Protein AF-A0A8J6UMN6-F1 (afdb_monomer_lite)

Radius of gyration: 16.54 Å; chains: 1; bounding box: 33×37×46 Å

Foldseek 3Di:
DAPDCVVVVVLVVDDPVVCVVVLFDWDDKDKPVNADPPRDPVRFFLAKWKKWKKWWDALVQQQDWADPPDPDIDGVVVQDDPSCDPVVSHGTDIATADMDIDRGPSVVVVCVCVPPRVVVCVVVVIIMIMIIRGRPDAPDDVSVVVVVVVRVVVSVVCCVRRVHSDDPVPD

Structure (mmCIF, N/CA/C/O backbone):
data_AF-A0A8J6UMN6-F1
#
_entry.id   AF-A0A8J6UMN6-F1
#
loop_
_atom_site.group_PDB
_atom_site.id
_atom_site.type_symbol
_atom_site.label_atom_id
_atom_site.label_alt_id
_atom_site.label_comp_id
_atom_site.label_asym_id
_atom_site.label_entity_id
_atom_site.label_seq_id
_atom_site.pdbx_PDB_ins_code
_atom_site.Cartn_x
_atom_site.Cartn_y
_atom_site.Cartn_z
_atom_site.occupancy
_atom_site.B_iso_or_equiv
_atom_site.auth_seq_id
_atom_site.auth_comp_id
_atom_site.auth_asym_id
_atom_site.auth_atom_id
_atom_site.pdbx_PDB_model_num
ATOM 1 N N . MET A 1 1 ? -12.197 18.164 -1.949 1.00 24.47 1 MET A N 1
ATOM 2 C CA . MET A 1 1 ? -12.504 16.893 -2.641 1.00 24.47 1 MET A CA 1
ATOM 3 C C . MET A 1 1 ? -11.579 15.812 -2.102 1.00 24.47 1 MET A C 1
ATOM 5 O O . MET A 1 1 ? -10.449 15.700 -2.560 1.00 24.47 1 MET A O 1
ATOM 9 N N . GLY A 1 2 ? -12.018 15.086 -1.070 1.00 25.88 2 GLY A N 1
ATOM 10 C CA . GLY A 1 2 ? -11.318 13.886 -0.611 1.00 25.88 2 GLY A CA 1
ATOM 11 C C . GLY A 1 2 ? -11.448 12.801 -1.675 1.00 25.88 2 GLY A C 1
ATOM 12 O O . GLY A 1 2 ? -12.501 12.681 -2.301 1.00 25.88 2 GLY A O 1
ATOM 13 N N . ILE A 1 3 ? -10.376 12.061 -1.939 1.00 28.22 3 ILE A N 1
ATOM 14 C CA . ILE A 1 3 ? -10.416 10.959 -2.900 1.00 28.22 3 ILE A CA 1
ATOM 15 C C . ILE A 1 3 ? -11.288 9.869 -2.280 1.00 28.22 3 ILE A C 1
ATOM 17 O O . ILE A 1 3 ? -10.872 9.144 -1.382 1.00 28.22 3 ILE A O 1
ATOM 21 N N . TYR A 1 4 ? -12.535 9.816 -2.736 1.00 30.31 4 TYR A N 1
ATOM 22 C CA . TYR A 1 4 ? -13.484 8.774 -2.399 1.00 30.31 4 TYR A CA 1
ATOM 23 C C . TYR A 1 4 ? -12.978 7.477 -3.043 1.00 30.31 4 TYR A C 1
ATOM 25 O O . TYR A 1 4 ? -12.954 7.348 -4.270 1.00 30.31 4 TYR A O 1
ATOM 33 N N . TRP A 1 5 ? -12.561 6.518 -2.217 1.00 39.25 5 TRP A N 1
ATOM 34 C CA . TRP A 1 5 ? -12.115 5.183 -2.632 1.00 39.25 5 TRP A CA 1
ATOM 35 C C . TRP A 1 5 ? -13.161 4.423 -3.472 1.00 39.25 5 TRP A C 1
ATOM 37 O O . TRP A 1 5 ? -12.805 3.487 -4.175 1.00 39.25 5 TRP A O 1
ATOM 47 N N . GLY A 1 6 ? -14.416 4.883 -3.527 1.00 33.09 6 GLY A N 1
ATOM 48 C CA . GLY A 1 6 ? -15.435 4.380 -4.458 1.00 33.09 6 GLY A CA 1
ATOM 49 C C . GLY A 1 6 ? -15.124 4.573 -5.956 1.00 33.09 6 GLY A C 1
ATOM 50 O O . GLY A 1 6 ? -15.837 4.032 -6.796 1.00 33.09 6 GLY A O 1
ATOM 51 N N . GLN A 1 7 ? -14.074 5.314 -6.338 1.00 38.56 7 GLN A N 1
ATOM 52 C CA . GLN A 1 7 ? -13.576 5.310 -7.727 1.00 38.56 7 GLN A CA 1
ATOM 53 C C . GLN A 1 7 ? -12.602 4.155 -8.036 1.00 38.56 7 GLN A C 1
ATOM 55 O O . GLN A 1 7 ? -12.377 3.863 -9.208 1.00 38.56 7 GLN A O 1
ATOM 60 N N . TRP A 1 8 ? -12.061 3.469 -7.022 1.00 42.19 8 TRP A N 1
ATOM 61 C CA . TRP A 1 8 ? -11.195 2.295 -7.187 1.00 42.19 8 TRP A CA 1
ATOM 62 C C . TRP A 1 8 ? -11.966 1.104 -7.775 1.00 42.19 8 TRP A C 1
ATOM 64 O O . TRP A 1 8 ? -11.572 0.539 -8.791 1.00 42.19 8 TRP A O 1
ATOM 74 N N . GLU A 1 9 ? -13.129 0.787 -7.203 1.00 40.31 9 GLU A N 1
ATOM 75 C CA . GLU A 1 9 ? -14.031 -0.261 -7.709 1.00 40.31 9 GLU A CA 1
ATOM 76 C C . GLU A 1 9 ? -14.570 0.064 -9.112 1.00 40.31 9 GLU A C 1
ATOM 78 O O . GLU A 1 9 ? -14.745 -0.819 -9.954 1.00 40.31 9 GLU A O 1
ATOM 83 N N . LYS A 1 10 ? -14.749 1.357 -9.416 1.00 39.53 10 LYS A N 1
ATOM 84 C CA . LYS A 1 10 ? -15.110 1.820 -10.764 1.00 39.53 10 LYS A CA 1
ATOM 85 C C . LYS A 1 10 ? -13.996 1.619 -11.790 1.00 39.53 10 LYS A C 1
ATOM 87 O O . LYS A 1 10 ? -14.302 1.544 -12.971 1.00 39.53 10 LYS A O 1
ATOM 92 N N . ASN A 1 11 ? -12.728 1.520 -11.378 1.00 41.50 11 ASN A N 1
ATOM 93 C CA . ASN A 1 11 ? -11.618 1.207 -12.285 1.00 41.50 11 ASN A CA 1
ATOM 94 C C . ASN A 1 11 ? -11.538 -0.290 -12.626 1.00 41.50 11 ASN A C 1
ATOM 96 O O . ASN A 1 11 ? -11.110 -0.632 -13.726 1.00 41.50 11 ASN A O 1
ATOM 100 N N . LEU A 1 12 ? -11.990 -1.172 -11.729 1.00 41.34 12 LEU A N 1
ATOM 101 C CA . LEU A 1 12 ? -12.061 -2.623 -11.970 1.00 41.34 12 LEU A CA 1
ATOM 102 C C . LEU A 1 12 ? -13.157 -3.001 -12.978 1.00 41.34 12 LEU A C 1
ATOM 104 O O . LEU A 1 12 ? -13.048 -4.009 -13.665 1.00 41.34 12 LEU A O 1
ATOM 108 N N . SER A 1 13 ? -14.191 -2.168 -13.094 1.00 42.25 13 SER A N 1
ATOM 109 C CA . SER A 1 13 ? -15.303 -2.315 -14.043 1.00 42.25 13 SER A CA 1
ATOM 110 C C . SER A 1 13 ? -15.080 -1.578 -15.374 1.00 42.25 13 SER A C 1
ATOM 112 O O . SER A 1 13 ? -15.983 -1.525 -16.210 1.00 42.25 13 SER A O 1
ATOM 114 N N . LYS A 1 14 ? -13.886 -1.007 -15.599 1.00 47.56 14 LYS A N 1
ATOM 115 C CA . LYS A 1 14 ? -13.549 -0.323 -16.855 1.00 47.56 14 LYS A CA 1
ATOM 116 C C . LYS A 1 14 ? -13.325 -1.308 -17.991 1.00 47.56 14 LYS A C 1
ATOM 118 O O . LYS A 1 14 ? -12.725 -2.365 -17.825 1.00 47.56 14 LYS A O 1
ATOM 123 N N . THR A 1 15 ? -13.754 -0.895 -19.177 1.00 54.97 15 THR A N 1
ATOM 124 C CA . THR A 1 15 ? -13.441 -1.597 -20.423 1.00 54.97 15 THR A CA 1
ATOM 125 C C . THR A 1 15 ? -11.938 -1.533 -20.717 1.00 54.97 15 THR A C 1
ATOM 127 O O . THR A 1 15 ? -11.239 -0.606 -20.297 1.00 54.97 15 THR A O 1
ATOM 130 N N . GLN A 1 16 ? -11.433 -2.503 -21.479 1.00 48.53 16 GLN A N 1
ATOM 131 C CA . GLN A 1 16 ? -10.014 -2.613 -21.844 1.00 48.53 16 GLN A CA 1
ATOM 132 C C . GLN A 1 16 ? -9.473 -1.349 -22.550 1.00 48.53 16 GLN A C 1
ATOM 134 O O . GLN A 1 16 ? -8.299 -1.007 -22.421 1.00 48.53 16 GLN A O 1
ATOM 139 N N . GLU A 1 17 ? -10.329 -0.620 -23.271 1.00 46.66 17 GLU A N 1
ATOM 140 C CA . GLU A 1 17 ? -9.994 0.643 -23.946 1.00 46.66 17 GLU A CA 1
ATOM 141 C C . GLU A 1 17 ? -9.861 1.824 -22.976 1.00 46.66 17 GLU A C 1
ATOM 143 O O . GLU A 1 17 ? -9.001 2.683 -23.160 1.00 46.66 17 GLU A O 1
ATOM 148 N N . GLN A 1 18 ? -10.655 1.854 -21.904 1.00 47.31 18 GLN A N 1
ATOM 149 C CA . GLN A 1 18 ? -10.536 2.864 -20.848 1.00 47.31 18 GLN A CA 1
ATOM 150 C C . GLN A 1 18 ? -9.293 2.627 -19.986 1.00 47.31 18 GLN A C 1
ATOM 152 O O . GLN A 1 18 ? -8.602 3.578 -19.636 1.00 47.31 18 GLN A O 1
ATOM 157 N N . GLN A 1 19 ? -8.955 1.366 -19.713 1.00 48.59 19 GLN A N 1
ATOM 158 C CA . GLN A 1 19 ? -7.719 0.999 -19.012 1.00 48.59 19 GLN A CA 1
ATOM 159 C C . GLN A 1 19 ? -6.465 1.371 -19.821 1.00 48.59 19 GLN A C 1
ATOM 161 O O . GLN A 1 19 ? -5.491 1.858 -19.251 1.00 48.59 19 GLN A O 1
ATOM 166 N N . LYS A 1 20 ? -6.520 1.222 -21.155 1.00 44.16 20 LYS A N 1
ATOM 167 C CA . LYS A 1 20 ? -5.490 1.712 -22.088 1.00 44.16 20 LYS A CA 1
ATOM 168 C C . LYS A 1 20 ? -5.350 3.233 -22.095 1.00 44.16 20 LYS A C 1
ATOM 170 O O . LYS A 1 20 ? -4.246 3.725 -22.278 1.00 44.16 20 LYS A O 1
ATOM 175 N N . ARG A 1 21 ? -6.453 3.971 -21.943 1.00 46.12 21 ARG A N 1
ATOM 176 C CA . ARG A 1 21 ? -6.469 5.442 -21.994 1.00 46.12 21 ARG A CA 1
ATOM 177 C C . ARG A 1 21 ? -5.993 6.093 -20.693 1.00 46.12 21 ARG A C 1
ATOM 179 O O . ARG A 1 21 ? -5.460 7.195 -20.732 1.00 46.12 21 ARG A O 1
ATOM 186 N N . ASP A 1 22 ? -6.186 5.408 -19.570 1.00 45.31 22 ASP A N 1
ATOM 187 C CA . ASP A 1 22 ? -5.847 5.901 -18.233 1.00 45.31 22 ASP A CA 1
ATOM 188 C C . ASP A 1 22 ? -4.477 5.397 -17.731 1.00 45.31 22 ASP A C 1
ATOM 190 O O . ASP A 1 22 ? -4.188 5.533 -16.540 1.00 45.31 22 ASP A O 1
ATOM 194 N N . ASP A 1 23 ? -3.666 4.767 -18.596 1.00 48.06 23 ASP A N 1
ATOM 195 C CA . ASP A 1 23 ? -2.347 4.174 -18.291 1.00 48.06 23 ASP A CA 1
ATOM 196 C C . ASP A 1 23 ? -2.325 3.293 -17.023 1.00 48.06 23 ASP A C 1
ATOM 198 O O . ASP A 1 23 ? -1.304 3.121 -16.357 1.00 48.06 23 ASP A O 1
ATOM 202 N N . THR A 1 24 ? -3.475 2.728 -16.653 1.00 46.88 24 THR A N 1
ATOM 203 C CA . THR A 1 24 ? -3.674 2.030 -15.380 1.00 46.88 24 THR A CA 1
ATOM 204 C C . THR A 1 24 ? -4.169 0.618 -15.638 1.00 46.88 24 THR A C 1
ATOM 206 O O . THR A 1 24 ? -5.351 0.301 -15.547 1.00 46.88 24 THR A O 1
ATOM 209 N N . TRP A 1 25 ? -3.223 -0.273 -15.920 1.00 48.69 25 TRP A N 1
ATOM 210 C CA . TRP A 1 25 ? -3.466 -1.711 -15.952 1.00 48.69 25 TRP A CA 1
ATOM 211 C C . TRP A 1 25 ? -3.354 -2.267 -14.533 1.00 48.69 25 TRP A C 1
ATOM 213 O O . TRP A 1 25 ? -2.264 -2.637 -14.108 1.00 48.69 25 TRP A O 1
ATOM 223 N N . ALA A 1 26 ? -4.450 -2.276 -13.769 1.00 48.19 26 ALA A N 1
ATOM 224 C CA . ALA A 1 26 ? -4.483 -2.976 -12.484 1.00 48.19 26 ALA A CA 1
ATOM 225 C C . ALA A 1 26 ? -4.434 -4.486 -12.757 1.00 48.19 26 ALA A C 1
ATOM 227 O O . ALA A 1 26 ? -5.364 -5.033 -13.343 1.00 48.19 26 ALA A O 1
ATOM 228 N N . TRP A 1 27 ? -3.331 -5.146 -12.406 1.00 51.84 27 TRP A N 1
ATOM 229 C CA . TRP A 1 27 ? -3.113 -6.528 -12.842 1.00 51.84 27 TRP A CA 1
ATOM 230 C C . TRP A 1 27 ? -3.716 -7.560 -11.892 1.00 51.84 27 TRP A C 1
ATOM 232 O O . TRP A 1 27 ? -4.328 -8.521 -12.343 1.00 51.84 27 TRP A O 1
ATOM 242 N N . ILE A 1 28 ? -3.539 -7.390 -10.582 1.00 55.44 28 ILE A N 1
ATOM 243 C CA . ILE A 1 28 ? -3.892 -8.406 -9.588 1.00 55.44 28 ILE A CA 1
ATOM 244 C C . ILE A 1 28 ? -4.246 -7.704 -8.273 1.00 55.44 28 ILE A C 1
ATOM 246 O O . ILE A 1 28 ? -3.468 -6.870 -7.823 1.00 55.44 28 ILE A O 1
ATOM 250 N N . GLU A 1 29 ? -5.387 -8.048 -7.668 1.00 61.28 29 GLU A N 1
ATOM 251 C CA . GLU A 1 29 ? -5.702 -7.780 -6.259 1.00 61.28 29 GLU A CA 1
ATOM 252 C C . GLU A 1 29 ? -5.740 -9.127 -5.536 1.00 61.28 29 GLU A C 1
ATOM 254 O O . GLU A 1 29 ? -6.623 -9.942 -5.790 1.00 61.28 29 GLU A O 1
ATOM 259 N N . LEU A 1 30 ? -4.765 -9.383 -4.666 1.00 62.66 30 LEU A N 1
ATOM 260 C CA . LEU A 1 30 ? -4.732 -10.596 -3.842 1.00 62.66 30 LEU A CA 1
ATOM 261 C C . LEU A 1 30 ? -4.562 -10.203 -2.385 1.00 62.66 30 LEU A C 1
ATOM 263 O O . LEU A 1 30 ? -3.642 -9.443 -2.054 1.00 62.66 30 LEU A O 1
ATOM 267 N N . ALA A 1 31 ? -5.435 -10.710 -1.510 1.00 65.00 31 ALA A N 1
ATOM 268 C CA . ALA A 1 31 ? -5.224 -10.549 -0.081 1.00 65.00 31 ALA A CA 1
ATOM 269 C C . ALA A 1 31 ? -4.054 -11.434 0.373 1.00 65.00 31 ALA A C 1
ATOM 271 O O . ALA A 1 31 ? -3.929 -12.576 -0.058 1.00 65.00 31 ALA A O 1
ATOM 272 N N . TRP A 1 32 ? -3.225 -10.949 1.298 1.00 65.62 32 TRP A N 1
ATOM 273 C CA . TRP A 1 32 ? -2.064 -11.689 1.811 1.00 65.62 32 TRP A CA 1
ATOM 274 C C . TRP A 1 32 ? -2.418 -13.105 2.289 1.00 65.62 32 TRP A C 1
ATOM 276 O O . TRP A 1 32 ? -1.692 -14.058 2.039 1.00 65.62 32 TRP A O 1
ATOM 286 N N . GLN A 1 33 ? -3.569 -13.241 2.940 1.00 62.31 33 GLN A N 1
ATOM 287 C CA . GLN A 1 33 ? -4.107 -14.500 3.464 1.00 62.31 33 GLN A CA 1
ATOM 288 C C . GLN A 1 33 ? -4.665 -15.456 2.392 1.00 62.31 33 GLN A C 1
ATOM 290 O O . GLN A 1 33 ? -4.808 -16.646 2.652 1.00 62.31 33 GLN A O 1
ATOM 295 N N . GLU A 1 34 ? -4.991 -14.955 1.199 1.00 62.25 34 GLU A N 1
ATOM 296 C CA . GLU A 1 34 ? -5.456 -15.768 0.061 1.00 62.25 34 GLU A CA 1
ATOM 297 C C . GLU A 1 34 ? -4.280 -16.372 -0.717 1.00 62.25 34 GLU A C 1
ATOM 299 O O . GLU A 1 34 ? -4.451 -17.284 -1.529 1.00 62.25 34 GLU A O 1
ATOM 304 N N . LEU A 1 35 ? -3.067 -15.891 -0.445 1.00 57.62 35 LEU A N 1
ATOM 305 C CA . LEU A 1 35 ? -1.855 -16.347 -1.097 1.00 57.62 35 LEU A CA 1
ATOM 306 C C . LEU A 1 35 ? -1.390 -17.650 -0.457 1.00 57.62 35 LEU A C 1
ATOM 308 O O . LEU A 1 35 ? -0.951 -17.705 0.692 1.00 57.62 35 LEU A O 1
ATOM 312 N N . LYS A 1 36 ? -1.467 -18.729 -1.235 1.00 58.34 36 LYS A N 1
ATOM 313 C CA . LYS A 1 36 ? -0.906 -20.023 -0.852 1.00 58.34 36 LYS A CA 1
ATOM 314 C C . LYS A 1 36 ? 0.610 -19.944 -0.996 1.00 58.34 36 LYS A C 1
ATOM 316 O O . LYS A 1 36 ? 1.120 -19.860 -2.109 1.00 58.34 36 LYS A O 1
ATOM 321 N N . PHE A 1 37 ? 1.332 -19.957 0.121 1.00 55.22 37 PHE A N 1
ATOM 322 C CA . PHE A 1 37 ? 2.792 -19.970 0.095 1.00 55.22 37 PHE A CA 1
ATOM 323 C C . PHE A 1 37 ? 3.330 -21.389 -0.166 1.00 55.22 37 PHE A C 1
ATOM 325 O O . PHE A 1 37 ? 2.830 -22.344 0.431 1.00 55.22 37 PHE A O 1
ATOM 332 N N . PRO A 1 38 ? 4.362 -21.543 -1.018 1.00 57.50 38 PRO A N 1
ATOM 333 C CA . PRO A 1 38 ? 5.009 -20.496 -1.813 1.00 57.50 38 PRO A CA 1
ATOM 334 C C . PRO A 1 38 ? 4.125 -20.043 -2.988 1.00 57.50 38 PRO A C 1
ATOM 336 O O . PRO A 1 38 ? 3.600 -20.879 -3.723 1.00 57.50 38 PRO A O 1
ATOM 339 N N . VAL A 1 39 ? 4.002 -18.723 -3.189 1.00 54.06 39 VAL A N 1
ATOM 340 C CA . VAL A 1 39 ? 3.312 -18.164 -4.365 1.00 54.06 39 VAL A CA 1
ATOM 341 C C . VAL A 1 39 ? 4.017 -18.693 -5.608 1.00 54.06 39 VA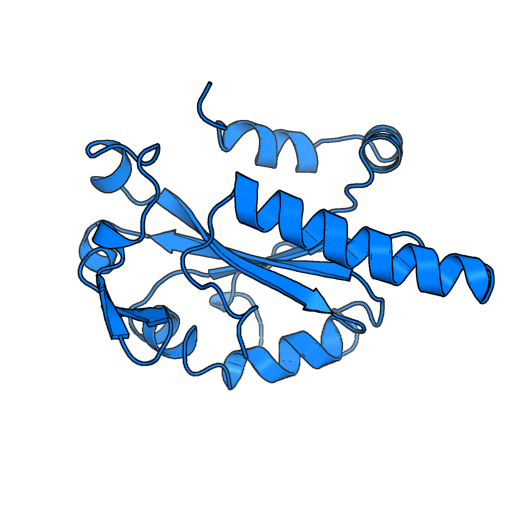L A C 1
ATOM 343 O O . VAL A 1 39 ? 5.233 -18.539 -5.751 1.00 54.06 39 VAL A O 1
ATOM 346 N N . ARG A 1 40 ? 3.283 -19.388 -6.480 1.00 49.78 40 ARG A N 1
ATOM 347 C CA . ARG A 1 40 ? 3.886 -20.043 -7.643 1.00 49.78 40 ARG A CA 1
ATOM 348 C C . ARG A 1 40 ? 4.365 -18.972 -8.620 1.00 49.78 40 ARG A C 1
ATOM 350 O O . ARG A 1 40 ? 3.610 -18.076 -8.981 1.00 49.78 40 ARG A O 1
ATOM 357 N N . CYS A 1 41 ? 5.592 -19.115 -9.127 1.00 43.16 41 CYS A N 1
ATOM 358 C CA . CYS A 1 41 ? 6.253 -18.161 -10.033 1.00 43.16 41 CYS A CA 1
ATOM 359 C C . CYS A 1 41 ? 5.463 -17.795 -11.299 1.00 43.16 41 CYS A C 1
ATOM 361 O O . CYS A 1 41 ? 5.814 -16.844 -11.984 1.00 43.16 41 CYS A O 1
ATOM 363 N N . ARG A 1 42 ? 4.432 -18.573 -11.643 1.00 47.50 42 ARG A N 1
ATOM 364 C CA . ARG A 1 42 ? 3.608 -18.383 -12.841 1.00 47.50 42 ARG A CA 1
ATOM 365 C C . ARG A 1 42 ? 2.467 -17.381 -12.644 1.00 47.50 42 ARG A C 1
ATOM 367 O O . ARG A 1 42 ? 1.833 -17.018 -13.623 1.00 47.50 42 ARG A O 1
ATOM 374 N N . GLU A 1 43 ? 2.202 -16.959 -11.408 1.00 55.56 43 GLU A N 1
ATOM 375 C CA . GLU A 1 43 ? 1.071 -16.083 -11.070 1.00 55.56 43 GLU A CA 1
ATOM 376 C C . GLU A 1 43 ? 1.449 -14.593 -11.055 1.00 55.56 43 GLU A C 1
ATOM 378 O O . GLU A 1 43 ? 0.561 -13.748 -11.040 1.00 55.56 43 GLU A O 1
ATOM 383 N N . LEU A 1 44 ? 2.745 -14.247 -11.087 1.00 60.84 44 LEU A N 1
ATOM 384 C CA . LEU A 1 44 ? 3.218 -12.859 -11.039 1.00 60.84 44 LEU A CA 1
ATOM 385 C C . LEU A 1 44 ? 4.009 -12.484 -12.307 1.00 60.84 44 LEU A C 1
ATOM 387 O O . LEU A 1 44 ? 4.817 -13.284 -12.782 1.00 60.84 44 LEU A O 1
ATOM 391 N N . PRO A 1 45 ? 3.838 -11.260 -12.841 1.00 61.81 45 PRO A N 1
ATOM 392 C CA . PRO A 1 45 ? 4.583 -10.783 -13.996 1.00 61.81 45 PRO A CA 1
ATOM 393 C C . PRO A 1 45 ? 6.059 -10.608 -13.654 1.00 61.81 45 PRO A C 1
ATOM 395 O O . PRO A 1 45 ? 6.426 -10.048 -12.617 1.00 61.81 45 PRO A O 1
ATOM 398 N N . ILE A 1 46 ? 6.916 -10.974 -14.602 1.00 70.81 46 ILE A N 1
ATOM 399 C CA . ILE A 1 46 ? 8.338 -10.615 -14.604 1.00 70.81 46 ILE A CA 1
ATOM 400 C C . ILE A 1 46 ? 8.496 -9.347 -15.453 1.00 70.81 46 ILE A C 1
ATOM 402 O O . ILE A 1 46 ? 9.193 -9.330 -16.462 1.00 70.81 46 ILE A O 1
ATOM 406 N N . LEU A 1 47 ? 7.756 -8.301 -15.085 1.00 70.88 47 LEU A N 1
ATOM 407 C CA . LEU A 1 47 ? 7.748 -7.017 -15.780 1.00 70.88 47 LEU A CA 1
ATOM 408 C C . LEU A 1 47 ? 8.031 -5.881 -14.793 1.00 70.88 47 LEU A C 1
ATOM 410 O O . LEU A 1 47 ? 7.682 -6.003 -13.609 1.00 70.88 47 LEU A O 1
ATOM 414 N N . PRO A 1 48 ? 8.645 -4.781 -15.262 1.00 73.56 48 PRO A N 1
ATOM 415 C CA . PRO A 1 48 ? 8.759 -3.573 -14.473 1.00 73.56 48 PRO A CA 1
ATOM 416 C C . PRO A 1 48 ? 7.384 -2.949 -14.233 1.00 73.56 48 PRO A C 1
ATOM 418 O O . PRO A 1 48 ? 6.465 -3.062 -15.044 1.00 73.56 48 PRO A O 1
ATOM 421 N N . GLY A 1 49 ? 7.249 -2.261 -13.106 1.00 77.88 49 GLY A N 1
ATOM 422 C CA . GLY A 1 49 ? 6.012 -1.564 -12.795 1.00 77.88 49 GLY A CA 1
ATOM 423 C C . GLY A 1 49 ? 5.971 -0.986 -11.393 1.00 77.88 49 GLY A C 1
ATOM 424 O O . GLY A 1 49 ? 6.935 -1.077 -10.623 1.00 77.88 49 GLY A O 1
ATOM 425 N N . ILE A 1 50 ? 4.830 -0.384 -11.076 1.00 79.44 50 ILE A N 1
ATOM 426 C CA . ILE A 1 50 ? 4.510 0.117 -9.742 1.00 79.44 50 ILE A CA 1
ATOM 427 C C . ILE A 1 50 ? 3.653 -0.903 -9.025 1.00 79.44 50 ILE A C 1
ATOM 429 O O . ILE A 1 50 ? 2.681 -1.395 -9.585 1.00 79.44 50 ILE A O 1
ATOM 433 N N . TYR A 1 51 ? 3.968 -1.177 -7.770 1.00 78.56 51 TYR A N 1
ATOM 434 C CA . TYR A 1 51 ? 3.088 -1.928 -6.890 1.00 78.56 51 TYR A CA 1
ATOM 435 C C . TYR A 1 51 ? 2.704 -1.079 -5.682 1.00 78.56 51 TYR A C 1
ATOM 437 O O . TYR A 1 51 ? 3.434 -0.173 -5.272 1.00 78.56 51 TYR A O 1
ATOM 445 N N . PHE A 1 52 ? 1.562 -1.401 -5.083 1.00 80.44 52 PHE A N 1
ATOM 446 C CA . PHE A 1 52 ? 1.248 -0.928 -3.745 1.00 80.44 52 PHE A CA 1
ATOM 447 C C . PHE A 1 52 ? 0.634 -2.018 -2.883 1.00 80.44 52 PHE A C 1
ATOM 449 O O . PHE A 1 52 ? 0.026 -2.973 -3.366 1.00 80.44 52 PHE A O 1
ATOM 456 N N . VAL A 1 53 ? 0.810 -1.835 -1.582 1.00 81.44 53 VAL A N 1
ATOM 457 C CA . VAL A 1 53 ? 0.236 -2.649 -0.523 1.00 81.44 53 VAL A CA 1
ATOM 458 C C . VAL A 1 53 ? -0.857 -1.819 0.130 1.00 81.44 53 VAL A C 1
ATOM 460 O O . VAL A 1 53 ? -0.575 -0.798 0.757 1.00 81.44 53 VAL A O 1
ATOM 463 N N . GLY A 1 54 ? -2.108 -2.218 -0.055 1.00 84.75 54 GLY A N 1
ATOM 464 C CA . GLY A 1 54 ? -3.241 -1.697 0.703 1.00 84.75 54 GLY A CA 1
ATOM 465 C C . GLY A 1 54 ? -3.421 -2.490 1.991 1.00 84.75 54 GLY A C 1
ATOM 466 O O . GLY A 1 54 ? -3.133 -3.681 2.021 1.00 84.75 54 GLY A O 1
ATOM 467 N N . GLY A 1 55 ? -3.906 -1.846 3.044 1.00 85.31 55 GLY A N 1
ATOM 468 C CA . GLY A 1 55 ? -4.208 -2.466 4.328 1.00 85.31 55 GLY A CA 1
ATOM 469 C C . GLY A 1 55 ? -5.602 -2.089 4.797 1.00 85.31 55 GLY A C 1
ATOM 470 O O . GLY A 1 55 ? -6.011 -0.945 4.616 1.00 85.31 55 GLY A O 1
ATOM 471 N N . VAL A 1 56 ? -6.327 -3.023 5.406 1.00 87.88 56 VAL A N 1
ATOM 472 C CA . VAL A 1 56 ? -7.556 -2.722 6.148 1.00 87.88 56 VAL A CA 1
ATOM 473 C C . VAL A 1 56 ? -7.184 -2.472 7.605 1.00 87.88 56 VAL A C 1
ATOM 475 O O . VAL A 1 56 ? -6.731 -3.373 8.312 1.00 87.88 56 VAL A O 1
ATOM 478 N N . LEU A 1 57 ? -7.351 -1.228 8.037 1.00 89.69 57 LEU A N 1
ATOM 479 C CA . LEU A 1 57 ? -7.078 -0.759 9.386 1.00 89.69 57 LEU A CA 1
ATOM 480 C C . LEU A 1 57 ? -8.382 -0.724 10.171 1.00 89.69 57 LEU A C 1
ATOM 482 O O . LEU A 1 57 ? -9.342 -0.098 9.736 1.00 89.69 57 LEU A O 1
ATOM 486 N N . ALA A 1 58 ? -8.403 -1.394 11.315 1.00 92.50 58 ALA A N 1
ATOM 487 C CA . ALA A 1 58 ? -9.475 -1.319 12.290 1.00 92.50 58 ALA A CA 1
ATOM 488 C C . ALA A 1 58 ? -9.075 -0.338 13.412 1.00 92.50 58 ALA A C 1
ATOM 490 O O . ALA A 1 58 ? -7.887 -0.003 13.517 1.00 92.50 58 ALA A O 1
ATOM 491 N N . PRO A 1 59 ? -10.021 0.149 14.232 1.00 93.44 59 PRO A N 1
ATOM 492 C CA . PRO A 1 59 ? -9.724 1.100 15.306 1.00 93.44 59 PRO A CA 1
ATOM 493 C C . PRO A 1 59 ? -8.590 0.641 16.238 1.00 93.44 59 PRO A C 1
ATOM 495 O O . PRO A 1 59 ? -7.726 1.435 16.606 1.00 93.44 59 PRO A O 1
ATOM 498 N N . GLU A 1 60 ? -8.527 -0.653 16.551 1.00 93.31 60 GLU A N 1
ATOM 499 C CA . GLU A 1 60 ? -7.482 -1.268 17.372 1.00 93.31 60 GLU A CA 1
ATOM 500 C C . GLU A 1 60 ? -6.083 -1.211 16.738 1.00 93.31 60 GLU A C 1
ATOM 502 O O . GLU A 1 60 ? -5.083 -1.218 17.452 1.00 93.31 60 GLU A O 1
ATOM 507 N N . HIS A 1 61 ? -5.984 -1.090 15.410 1.00 93.69 61 HIS A N 1
ATOM 508 C CA . HIS A 1 61 ? -4.703 -0.978 14.713 1.00 93.69 61 HIS A CA 1
ATOM 509 C C . HIS A 1 61 ? -4.090 0.425 14.840 1.00 93.69 61 HIS A C 1
ATOM 511 O O . HIS A 1 61 ? -2.907 0.607 14.570 1.00 93.69 61 HIS A O 1
ATOM 517 N N . LEU A 1 62 ? -4.862 1.438 15.245 1.00 92.06 62 LEU A N 1
ATOM 518 C CA . LEU A 1 62 ? -4.411 2.834 15.245 1.00 92.06 62 LEU A CA 1
ATOM 519 C C . LEU A 1 62 ? -3.305 3.123 16.267 1.00 92.06 62 LEU A C 1
ATOM 521 O O . LEU A 1 62 ? -2.522 4.048 16.060 1.00 92.06 62 LEU A O 1
ATOM 525 N N . SER A 1 63 ? -3.225 2.329 17.335 1.00 92.25 63 SER A N 1
ATOM 526 C CA . SER A 1 63 ? -2.187 2.424 18.369 1.00 92.25 63 SER A CA 1
ATOM 527 C C . SER A 1 63 ? -0.882 1.713 17.992 1.00 92.25 63 SER A C 1
ATOM 529 O O . SER A 1 63 ? 0.137 1.922 18.657 1.00 92.25 63 SER A O 1
ATOM 531 N N . LEU A 1 64 ? -0.890 0.893 16.930 1.00 91.50 64 LEU A N 1
ATOM 532 C CA . LEU A 1 64 ? 0.291 0.166 16.473 1.00 91.50 64 LEU A CA 1
ATOM 533 C C . LEU A 1 64 ? 1.401 1.145 16.102 1.00 91.50 64 LEU A C 1
ATOM 535 O O . LEU A 1 64 ? 1.172 2.132 15.404 1.00 91.50 64 LEU A O 1
ATOM 539 N N . GLN A 1 65 ? 2.613 0.840 16.552 1.00 89.19 65 GLN A N 1
ATOM 540 C CA . GLN A 1 65 ? 3.799 1.631 16.259 1.00 89.19 65 GLN A CA 1
ATOM 541 C C . GLN A 1 65 ? 4.381 1.219 14.908 1.00 89.19 65 GLN A C 1
ATOM 543 O O . GLN A 1 65 ? 4.585 0.034 14.641 1.00 89.19 65 GLN A O 1
ATOM 548 N N . THR A 1 66 ? 4.676 2.201 14.060 1.00 84.94 66 THR A N 1
ATOM 549 C CA . THR A 1 66 ? 5.310 1.997 12.753 1.00 84.94 66 THR A CA 1
ATOM 550 C C . THR A 1 66 ? 6.490 2.950 12.577 1.00 84.94 66 THR A C 1
ATOM 552 O O . THR A 1 66 ? 6.477 4.035 13.161 1.00 84.94 66 THR A O 1
ATOM 555 N N . PRO A 1 67 ? 7.516 2.575 11.789 1.00 82.00 67 PRO A N 1
ATOM 556 C CA . PRO A 1 67 ? 8.658 3.449 11.543 1.00 82.00 67 PRO A CA 1
ATOM 557 C C . PRO A 1 67 ? 8.220 4.776 10.923 1.00 82.00 67 PRO A C 1
ATOM 559 O O . PRO A 1 67 ? 7.462 4.774 9.955 1.00 82.00 67 PRO A O 1
ATOM 562 N N . ALA A 1 68 ? 8.708 5.900 11.439 1.00 71.62 68 ALA A N 1
ATOM 563 C CA . ALA A 1 68 ? 8.399 7.256 10.975 1.00 71.62 68 ALA A CA 1
ATOM 564 C C . ALA A 1 68 ? 9.494 7.864 10.072 1.00 71.62 68 ALA A C 1
ATOM 566 O O . ALA A 1 68 ? 9.369 9.008 9.647 1.00 71.62 68 ALA A O 1
ATOM 567 N N . GLY A 1 69 ? 10.540 7.089 9.761 1.00 66.50 69 GLY A N 1
ATOM 568 C CA . GLY A 1 69 ? 11.815 7.576 9.221 1.00 66.50 69 GLY A CA 1
ATOM 569 C C . GLY A 1 69 ? 12.917 7.501 10.287 1.00 66.50 69 GLY A C 1
ATOM 570 O O . GLY A 1 69 ? 12.620 7.211 11.440 1.00 66.50 69 GLY A O 1
ATOM 571 N N . LYS A 1 70 ? 14.191 7.665 9.895 1.00 63.44 70 LYS A N 1
ATOM 572 C CA . LYS A 1 70 ? 15.418 7.724 10.741 1.00 63.44 70 LYS A CA 1
ATOM 573 C C . LYS A 1 70 ? 15.358 7.084 12.153 1.00 63.44 70 LYS A C 1
ATOM 575 O O . LYS A 1 70 ? 15.802 7.679 13.126 1.00 63.44 70 LYS A O 1
ATOM 580 N N . GLY A 1 71 ? 14.875 5.845 12.263 1.00 66.12 71 GLY A N 1
ATOM 581 C CA . GLY A 1 71 ? 14.846 5.090 13.525 1.00 66.12 71 GLY A CA 1
ATOM 582 C C . GLY A 1 71 ? 13.765 5.497 14.536 1.00 66.12 71 GLY A C 1
ATOM 583 O O . GLY A 1 71 ? 13.719 4.914 15.616 1.00 66.12 71 GLY A O 1
ATOM 584 N N . GLU A 1 72 ? 12.888 6.441 14.199 1.00 79.62 72 GLU A N 1
ATOM 585 C CA . GLU A 1 72 ? 11.765 6.856 15.041 1.00 79.62 72 GLU A CA 1
ATOM 586 C C . GLU A 1 72 ? 10.534 5.978 14.792 1.00 79.62 72 GLU A C 1
ATOM 588 O O . GLU A 1 72 ? 10.329 5.455 13.692 1.00 79.62 72 GLU A O 1
ATOM 593 N N . TYR A 1 73 ? 9.703 5.825 15.822 1.00 84.44 73 TYR A N 1
ATOM 594 C CA . TYR A 1 73 ? 8.430 5.112 15.758 1.00 84.44 73 TYR A CA 1
ATOM 595 C C . TYR A 1 73 ? 7.313 6.046 16.203 1.00 84.44 73 TYR A C 1
ATOM 597 O O . TYR A 1 73 ? 7.459 6.760 17.193 1.00 84.44 73 TYR A O 1
ATOM 605 N N . CYS A 1 74 ? 6.201 6.020 15.479 1.00 86.94 74 CYS A N 1
ATOM 606 C CA . CYS A 1 74 ? 4.971 6.672 15.902 1.00 86.94 74 CYS A CA 1
ATOM 607 C C . CYS A 1 74 ? 3.765 5.791 15.589 1.00 86.94 74 CYS A C 1
ATOM 609 O O . CYS A 1 74 ? 3.843 4.819 14.821 1.00 86.94 74 CYS A O 1
ATOM 611 N N . SER A 1 75 ? 2.641 6.115 16.217 1.00 91.75 75 SER A N 1
ATOM 612 C CA . SER A 1 75 ? 1.411 5.366 16.020 1.00 91.75 75 SER A CA 1
ATOM 613 C C . SER A 1 75 ? 0.874 5.551 14.601 1.00 91.75 75 SER A C 1
ATOM 615 O O . SER A 1 75 ? 1.044 6.599 13.969 1.00 91.75 75 SER A O 1
ATOM 617 N N . ILE A 1 76 ? 0.153 4.550 14.098 1.00 92.25 76 ILE A N 1
ATOM 618 C CA . ILE A 1 76 ? -0.574 4.677 12.829 1.00 92.25 76 ILE A CA 1
ATOM 619 C C . ILE A 1 76 ? -1.487 5.912 12.855 1.00 92.25 76 ILE A C 1
ATOM 621 O O . ILE A 1 76 ? -1.549 6.638 11.864 1.00 92.25 76 ILE A O 1
ATOM 625 N N . ALA A 1 77 ? -2.147 6.198 13.983 1.00 91.38 77 ALA A N 1
ATOM 626 C CA . ALA A 1 77 ? -3.016 7.364 14.144 1.00 91.38 77 ALA A CA 1
ATOM 627 C C . ALA A 1 77 ? -2.333 8.702 13.811 1.00 91.38 77 ALA A C 1
ATOM 629 O O . ALA A 1 77 ? -2.983 9.583 13.236 1.00 91.38 77 ALA A O 1
ATOM 630 N N . GLU A 1 78 ? -1.054 8.836 14.169 1.00 90.19 78 GLU A N 1
ATOM 631 C CA . GLU A 1 78 ? -0.226 10.026 13.941 1.00 90.19 78 GLU A CA 1
ATOM 632 C C . GLU A 1 78 ? 0.264 10.121 12.492 1.00 90.19 78 GLU A C 1
ATOM 634 O O . GLU A 1 78 ? 0.373 11.221 11.952 1.00 90.19 78 GLU A O 1
ATOM 639 N N . LYS A 1 79 ? 0.516 8.982 11.832 1.00 88.19 79 LYS A N 1
ATOM 640 C CA . LYS A 1 79 ? 0.931 8.951 10.417 1.00 88.19 79 LYS A CA 1
ATOM 641 C C . LYS A 1 79 ? -0.216 9.153 9.439 1.00 88.19 79 LYS A C 1
ATOM 643 O O . LYS A 1 79 ? 0.021 9.530 8.289 1.00 88.19 79 LYS A O 1
ATOM 648 N N . LEU A 1 80 ? -1.449 8.857 9.851 1.00 88.50 80 LEU A N 1
ATOM 649 C CA . LEU A 1 80 ? -2.599 8.970 8.964 1.00 88.50 80 LEU A CA 1
ATOM 650 C C . LEU A 1 80 ? -2.756 10.413 8.473 1.00 88.50 80 LEU A C 1
ATOM 652 O O . LEU A 1 80 ? -2.749 11.355 9.269 1.00 88.50 80 LEU A O 1
ATOM 656 N N . PRO A 1 81 ? -2.947 10.609 7.161 1.00 85.06 81 PRO A N 1
ATOM 657 C CA . PRO A 1 81 ? -3.085 11.943 6.612 1.00 85.06 81 PRO A CA 1
ATOM 658 C C . PRO A 1 81 ? -4.360 12.618 7.130 1.00 85.06 81 PRO A C 1
ATOM 660 O O . PRO A 1 81 ? -5.370 11.966 7.391 1.00 85.06 81 PRO A O 1
ATOM 663 N N . SER A 1 82 ? -4.332 13.948 7.229 1.00 85.56 82 SER A N 1
ATOM 664 C CA . SER A 1 82 ? -5.408 14.755 7.829 1.00 85.56 82 SER A CA 1
ATOM 665 C C . SER A 1 82 ? -6.782 14.605 7.167 1.00 85.56 82 SER A C 1
ATOM 667 O O . SER A 1 82 ? -7.791 14.949 7.773 1.00 85.56 82 SER A O 1
ATOM 669 N N . TRP A 1 83 ? -6.842 14.087 5.937 1.00 83.31 83 TRP A N 1
ATOM 670 C CA . TRP A 1 83 ? -8.100 13.789 5.254 1.00 83.31 83 TRP A CA 1
ATOM 671 C C . TRP A 1 83 ? -8.796 12.522 5.774 1.00 83.31 83 TRP A C 1
ATOM 673 O O . TRP A 1 83 ? -9.974 12.342 5.479 1.00 83.31 83 TRP A O 1
ATOM 683 N N . VAL A 1 84 ? -8.104 11.667 6.539 1.00 86.31 84 VAL A N 1
ATOM 684 C CA . VAL A 1 84 ? -8.714 10.538 7.257 1.00 86.31 84 VAL A CA 1
ATOM 685 C C . VAL A 1 84 ? -9.347 11.068 8.538 1.00 86.31 84 VAL A C 1
ATOM 687 O O . VAL A 1 84 ? -8.649 11.349 9.522 1.00 86.31 84 VAL A O 1
ATOM 690 N N . THR A 1 85 ? -10.670 11.213 8.518 1.00 87.00 85 THR A N 1
ATOM 691 C CA . THR A 1 85 ? -11.430 11.850 9.600 1.00 87.00 85 THR A CA 1
ATOM 692 C C . THR A 1 85 ? -11.497 10.976 10.852 1.00 87.00 85 THR A C 1
ATOM 694 O O . THR A 1 85 ? -11.318 9.760 10.798 1.00 87.00 85 THR A O 1
ATOM 697 N N . ALA A 1 86 ? -11.790 11.587 12.003 1.00 89.25 86 ALA A N 1
ATOM 698 C CA . ALA A 1 86 ? -11.992 10.855 13.256 1.00 89.25 86 ALA A CA 1
ATOM 699 C C . ALA A 1 86 ? -13.148 9.842 13.175 1.00 89.25 86 ALA A C 1
ATOM 701 O O . ALA A 1 86 ? -13.083 8.800 13.817 1.00 89.25 86 ALA A O 1
ATOM 702 N N . GLU A 1 87 ? -14.168 10.131 12.362 1.00 88.38 87 GLU A N 1
ATOM 703 C CA . GLU A 1 87 ? -15.314 9.253 12.109 1.00 88.38 87 GLU A CA 1
ATOM 704 C C . GLU A 1 87 ? -14.912 8.018 11.292 1.00 88.38 87 GLU A C 1
ATOM 706 O O . GLU A 1 87 ? -15.221 6.895 11.682 1.00 88.38 87 GLU A O 1
ATOM 711 N N . GLN A 1 88 ? -14.135 8.200 10.216 1.00 86.12 88 GLN A N 1
ATOM 712 C CA . GLN A 1 88 ? -13.610 7.079 9.425 1.00 86.12 88 GLN A CA 1
ATOM 713 C C . GLN A 1 88 ? -12.766 6.128 10.278 1.00 86.12 88 GLN A C 1
ATOM 715 O O . GLN A 1 88 ? -12.817 4.919 10.083 1.00 86.12 88 GLN A O 1
ATOM 720 N N . ARG A 1 89 ? -12.041 6.667 11.264 1.00 89.94 89 ARG A N 1
ATOM 721 C CA . ARG A 1 89 ? -11.218 5.896 12.208 1.00 89.94 89 ARG A CA 1
ATOM 722 C C . ARG A 1 89 ? -12.026 5.029 13.184 1.00 89.94 89 ARG A C 1
ATOM 724 O O . ARG A 1 89 ? -11.418 4.203 13.853 1.00 89.94 89 ARG A O 1
ATOM 731 N N . GLN A 1 90 ? -13.349 5.198 13.280 1.00 92.06 90 GLN A N 1
ATOM 732 C CA . GLN A 1 90 ? -14.206 4.400 14.174 1.00 92.06 90 GLN A CA 1
ATOM 733 C C . GLN A 1 90 ? -14.658 3.067 13.566 1.00 92.06 90 GLN A C 1
ATOM 735 O O . GLN A 1 90 ? -15.229 2.234 14.263 1.00 92.06 90 GLN A O 1
ATOM 740 N N . THR A 1 91 ? -14.420 2.846 12.273 1.00 90.31 91 THR A N 1
ATOM 741 C CA . THR A 1 91 ? -14.792 1.606 11.577 1.00 90.31 91 THR A CA 1
ATOM 742 C C . THR A 1 91 ? -13.619 1.099 10.747 1.00 90.31 91 THR A C 1
ATOM 744 O O . THR A 1 91 ? -12.722 1.881 10.443 1.00 90.31 91 THR A O 1
ATOM 747 N N . PRO A 1 92 ? -13.575 -0.192 10.374 1.00 88.19 92 PRO A N 1
ATOM 748 C CA . PRO A 1 92 ? -12.529 -0.685 9.493 1.00 88.19 92 PRO A CA 1
ATOM 749 C C . PRO A 1 92 ? -12.493 0.075 8.160 1.00 88.19 92 PRO A C 1
ATOM 751 O O . PRO A 1 92 ? -13.497 0.152 7.455 1.00 88.19 92 PRO A O 1
ATOM 754 N N . PHE A 1 93 ? -11.326 0.596 7.786 1.00 86.75 93 PHE A N 1
ATOM 755 C CA . PHE A 1 93 ? -11.131 1.347 6.547 1.00 86.75 93 PHE A CA 1
ATOM 756 C C . PHE A 1 93 ? -9.872 0.896 5.813 1.00 86.75 93 PHE A C 1
ATOM 758 O O . PHE A 1 93 ? -8.897 0.438 6.408 1.00 86.75 93 PHE A O 1
ATOM 765 N N . ARG A 1 94 ? -9.883 1.019 4.485 1.00 85.25 94 ARG A N 1
ATOM 766 C CA . ARG A 1 94 ? -8.724 0.692 3.655 1.00 85.25 94 ARG A CA 1
ATOM 767 C C . ARG A 1 94 ? -7.808 1.907 3.538 1.00 85.25 94 ARG A C 1
ATOM 769 O O . ARG A 1 94 ? -8.278 3.014 3.282 1.00 85.25 94 ARG A O 1
ATOM 776 N N . HIS A 1 95 ? -6.505 1.693 3.675 1.00 86.06 95 HIS A N 1
ATOM 777 C CA . HIS A 1 95 ? -5.494 2.724 3.464 1.00 86.06 95 HIS A CA 1
ATOM 778 C C . HIS A 1 95 ? -4.255 2.163 2.765 1.00 86.06 95 HIS A C 1
ATOM 780 O O . HIS A 1 95 ? -3.973 0.966 2.838 1.00 86.06 95 HIS A O 1
ATOM 786 N N . ALA A 1 96 ? -3.514 3.022 2.067 1.00 86.44 96 ALA A N 1
ATOM 787 C CA . ALA A 1 96 ? -2.244 2.628 1.470 1.00 86.44 96 ALA A CA 1
ATOM 788 C C . ALA A 1 96 ? -1.202 2.426 2.581 1.00 86.44 96 ALA A C 1
ATOM 790 O O . ALA A 1 96 ? -0.954 3.320 3.389 1.00 86.44 96 ALA A O 1
ATOM 791 N N . LEU A 1 97 ? -0.581 1.251 2.629 1.00 86.62 97 LEU A N 1
ATOM 792 C CA . LEU A 1 97 ? 0.507 0.961 3.559 1.00 86.62 97 LEU A CA 1
ATOM 793 C C . LEU A 1 97 ? 1.850 1.299 2.940 1.00 86.62 97 LEU A C 1
ATOM 795 O O . LEU A 1 97 ? 2.687 1.871 3.613 1.00 86.62 97 LEU A O 1
ATOM 799 N N . TYR A 1 98 ? 2.058 0.945 1.675 1.00 86.44 98 TYR A N 1
ATOM 800 C CA . TYR A 1 98 ? 3.348 1.106 1.015 1.00 86.44 98 TYR A CA 1
ATOM 801 C C . TYR A 1 98 ? 3.176 1.161 -0.503 1.00 86.44 98 TYR A C 1
ATOM 803 O O . TYR A 1 98 ? 2.340 0.440 -1.045 1.00 86.44 98 TYR A O 1
ATOM 811 N N . ILE A 1 99 ? 3.965 1.986 -1.189 1.00 84.88 99 ILE A N 1
ATOM 812 C CA . ILE A 1 99 ? 4.007 2.091 -2.653 1.00 84.88 99 ILE A CA 1
ATOM 813 C C . ILE A 1 99 ? 5.467 2.017 -3.079 1.00 84.88 99 ILE A C 1
ATOM 815 O O . ILE A 1 99 ? 6.319 2.651 -2.463 1.00 84.88 99 ILE A O 1
ATOM 819 N N . GLY A 1 100 ? 5.756 1.253 -4.128 1.00 85.31 100 GLY A N 1
ATOM 820 C CA . GLY A 1 100 ? 7.105 1.172 -4.664 1.00 85.31 100 GLY A CA 1
ATOM 821 C C . GLY A 1 100 ? 7.138 0.865 -6.151 1.00 85.31 100 GLY A C 1
ATOM 822 O O . GLY A 1 100 ? 6.193 0.310 -6.713 1.00 85.31 100 GLY A O 1
ATOM 823 N N . SER A 1 101 ? 8.264 1.165 -6.788 1.00 85.62 101 SER A N 1
ATOM 824 C CA . SER A 1 101 ? 8.594 0.617 -8.101 1.00 85.62 101 SER A CA 1
ATOM 825 C C . SER A 1 101 ? 9.434 -0.657 -8.001 1.00 85.62 101 SER A C 1
ATOM 827 O O . SER A 1 101 ? 10.119 -0.931 -7.006 1.00 85.62 101 SER A O 1
ATOM 829 N N . CYS A 1 102 ? 9.357 -1.487 -9.039 1.00 80.56 102 CYS A N 1
ATOM 830 C CA . CYS A 1 102 ? 10.185 -2.676 -9.186 1.00 80.56 102 CYS A CA 1
ATOM 831 C C . CYS A 1 102 ? 10.504 -2.951 -10.660 1.00 80.56 102 CYS A C 1
ATOM 833 O O . CYS A 1 102 ? 9.777 -2.523 -11.553 1.00 80.56 102 CYS A O 1
ATOM 835 N N . HIS A 1 103 ? 11.592 -3.686 -10.901 1.00 78.38 103 HIS A N 1
ATOM 836 C CA . HIS A 1 103 ? 11.934 -4.231 -12.222 1.00 78.38 103 HIS A CA 1
ATOM 837 C C . HIS A 1 103 ? 11.283 -5.596 -12.489 1.00 78.38 103 HIS A C 1
ATOM 839 O O . HIS A 1 103 ? 11.260 -6.066 -13.620 1.00 78.38 103 HIS A O 1
ATOM 845 N N . SER A 1 104 ? 10.797 -6.250 -11.434 1.00 75.81 104 SER A N 1
ATOM 846 C CA . SER A 1 104 ? 10.151 -7.556 -11.478 1.00 75.81 104 SER A CA 1
ATOM 847 C C . SER A 1 104 ? 9.273 -7.701 -10.243 1.00 75.81 104 SER A C 1
ATOM 849 O O . SER A 1 104 ? 9.780 -7.651 -9.112 1.00 75.81 104 SER A O 1
ATOM 851 N N . LEU A 1 105 ? 7.966 -7.893 -10.453 1.00 68.31 105 LEU A N 1
ATOM 852 C CA . LEU A 1 105 ? 7.031 -8.115 -9.352 1.00 68.31 105 LEU A CA 1
ATOM 853 C C . LEU A 1 105 ? 7.370 -9.408 -8.615 1.00 68.31 105 LEU A C 1
ATOM 855 O O . LEU A 1 105 ? 7.311 -9.437 -7.392 1.00 68.31 105 LEU A O 1
ATOM 859 N N . TRP A 1 106 ? 7.816 -10.438 -9.338 1.00 70.94 106 TRP A N 1
ATOM 860 C CA . TRP A 1 106 ? 8.298 -11.685 -8.746 1.00 70.94 106 TRP A CA 1
ATOM 861 C C . TRP A 1 106 ? 9.399 -11.448 -7.703 1.00 70.94 106 TRP A C 1
ATOM 863 O O . TRP A 1 106 ? 9.287 -11.867 -6.548 1.00 70.94 106 TRP A O 1
ATOM 873 N N . THR A 1 107 ? 10.451 -10.725 -8.092 1.00 72.62 107 THR A N 1
ATOM 874 C CA . THR A 1 107 ? 11.601 -10.475 -7.215 1.00 72.62 107 THR A CA 1
ATOM 875 C C . T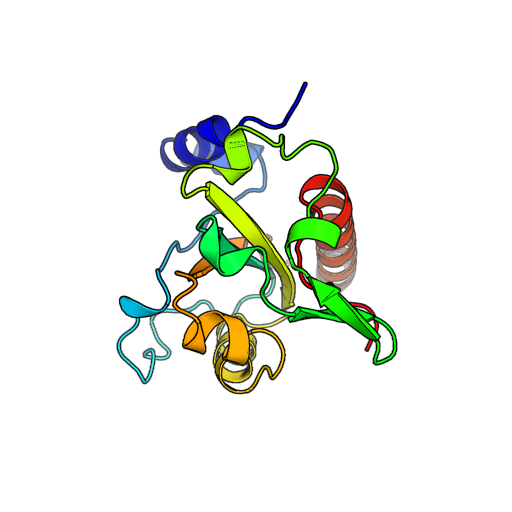HR A 1 107 ? 11.205 -9.609 -6.024 1.00 72.62 107 THR A C 1
ATOM 877 O O . THR A 1 107 ? 11.637 -9.851 -4.895 1.00 72.62 107 THR A O 1
ATOM 880 N N . ARG A 1 108 ? 10.357 -8.600 -6.254 1.00 76.06 108 ARG A N 1
ATOM 881 C CA . ARG A 1 108 ? 9.919 -7.695 -5.194 1.00 76.06 108 ARG A CA 1
ATOM 882 C C . ARG A 1 108 ? 8.975 -8.375 -4.212 1.00 76.06 108 ARG A C 1
ATOM 884 O O . ARG A 1 108 ? 9.155 -8.222 -3.005 1.00 76.06 108 ARG A O 1
ATOM 891 N N . TRP A 1 109 ? 8.058 -9.192 -4.710 1.00 67.94 109 TRP A N 1
ATOM 892 C CA . TRP A 1 109 ? 7.158 -10.005 -3.906 1.00 67.94 109 TRP A CA 1
ATOM 893 C C . TRP A 1 109 ? 7.923 -10.921 -2.946 1.00 67.94 109 TRP A C 1
ATOM 895 O O . TRP A 1 109 ? 7.701 -10.877 -1.736 1.00 67.94 109 TRP A O 1
ATOM 905 N N . GLY A 1 110 ? 8.907 -11.672 -3.457 1.00 66.56 110 GLY A N 1
ATOM 906 C CA . GLY A 1 110 ? 9.748 -12.562 -2.647 1.00 66.56 110 GLY A CA 1
ATOM 907 C C . GLY A 1 110 ? 10.534 -11.855 -1.531 1.00 66.56 110 GLY A C 1
ATOM 908 O O . GLY A 1 110 ? 11.000 -12.504 -0.593 1.00 66.56 110 GLY A O 1
ATOM 909 N N . SER A 1 111 ? 10.660 -10.524 -1.594 1.00 70.44 111 SER A N 1
ATOM 910 C CA . SER A 1 111 ? 11.309 -9.704 -0.563 1.00 70.44 111 SER A CA 1
ATOM 911 C C . SER A 1 111 ? 10.366 -9.259 0.566 1.00 70.44 111 SER A C 1
ATOM 913 O O . SER A 1 111 ? 10.836 -8.964 1.664 1.00 70.44 111 SER A O 1
ATOM 915 N N . HIS A 1 112 ? 9.046 -9.223 0.348 1.00 68.75 112 HIS A N 1
ATOM 916 C CA . HIS A 1 112 ? 8.083 -8.655 1.301 1.00 68.75 112 HIS A CA 1
ATOM 917 C C . HIS A 1 112 ? 7.875 -9.459 2.591 1.00 68.75 112 HIS A C 1
ATOM 919 O O . HIS A 1 112 ? 7.814 -8.824 3.643 1.00 68.75 112 HIS A O 1
ATOM 925 N N . PRO A 1 113 ? 7.880 -10.808 2.592 1.00 60.19 113 PRO A N 1
ATOM 926 C CA . PRO A 1 113 ? 7.901 -11.577 3.840 1.00 60.19 113 PRO A CA 1
ATOM 927 C C . PRO A 1 113 ? 9.111 -11.263 4.736 1.00 60.19 113 PRO A C 1
ATOM 929 O O . PRO A 1 113 ? 9.068 -11.490 5.939 1.00 60.19 113 PRO A O 1
ATOM 932 N N . LYS A 1 114 ? 10.196 -10.728 4.159 1.00 64.50 114 LYS A N 1
ATOM 933 C CA . LYS A 1 114 ? 11.409 -10.306 4.878 1.00 64.50 114 LYS A CA 1
ATOM 934 C C . LYS A 1 114 ? 11.397 -8.815 5.229 1.00 64.50 114 LYS A C 1
ATOM 936 O O . LYS A 1 114 ? 12.358 -8.316 5.816 1.00 64.50 114 LYS A O 1
ATOM 941 N N . ASN A 1 115 ? 10.339 -8.088 4.865 1.00 72.94 115 ASN A N 1
ATOM 942 C CA . ASN A 1 115 ? 10.223 -6.671 5.161 1.00 72.94 115 ASN A CA 1
ATOM 943 C C . ASN A 1 115 ? 9.829 -6.481 6.630 1.00 72.94 115 ASN A C 1
ATOM 945 O O . ASN A 1 115 ? 8.675 -6.678 7.016 1.00 72.94 115 ASN A O 1
ATOM 949 N N . LYS A 1 116 ? 10.809 -6.058 7.434 1.00 72.81 116 LYS A N 1
ATOM 950 C CA . LYS A 1 116 ? 10.673 -5.817 8.877 1.00 72.81 116 LYS A CA 1
ATOM 951 C C . LYS A 1 116 ? 9.592 -4.793 9.235 1.00 72.81 116 LYS A C 1
ATOM 953 O O . LYS A 1 116 ? 9.174 -4.762 10.382 1.00 72.81 116 LYS A O 1
ATOM 958 N N . GLU A 1 117 ? 9.147 -3.978 8.283 1.00 79.56 117 GLU A N 1
ATOM 959 C CA . GLU A 1 117 ? 8.182 -2.901 8.523 1.00 79.56 117 GLU A CA 1
ATOM 960 C C . GLU A 1 117 ? 6.738 -3.343 8.247 1.00 79.56 117 GLU A C 1
ATOM 962 O O . GLU A 1 117 ? 5.818 -2.926 8.943 1.00 79.56 117 GLU A O 1
ATOM 967 N N . LEU A 1 118 ? 6.533 -4.254 7.288 1.00 80.25 118 LEU A N 1
ATOM 968 C CA . LEU A 1 118 ? 5.219 -4.851 7.017 1.00 80.25 118 LEU A CA 1
ATOM 969 C C . LEU A 1 118 ? 4.913 -6.022 7.959 1.00 80.25 118 LEU A C 1
ATOM 971 O O . LEU A 1 118 ? 3.756 -6.248 8.306 1.00 80.25 118 LEU A O 1
ATOM 975 N N . TYR A 1 119 ? 5.938 -6.763 8.389 1.00 79.06 119 TYR A N 1
ATOM 976 C CA . TYR A 1 119 ? 5.766 -7.956 9.221 1.00 79.06 119 TYR A CA 1
ATOM 977 C C . TYR A 1 119 ? 4.995 -7.715 10.535 1.00 79.06 119 TYR A C 1
ATOM 979 O O . TYR A 1 119 ? 4.060 -8.473 10.798 1.00 79.06 119 TYR A O 1
ATOM 987 N N . PRO A 1 120 ? 5.276 -6.660 11.325 1.00 82.25 120 PRO A N 1
ATOM 988 C CA . PRO A 1 120 ? 4.530 -6.378 12.552 1.00 82.25 120 PRO A CA 1
ATOM 989 C C . PRO A 1 120 ? 3.045 -6.098 12.304 1.00 82.25 120 PRO A C 1
ATOM 991 O O . PRO A 1 120 ? 2.200 -6.552 13.067 1.00 82.25 120 PRO A O 1
ATOM 994 N N . LEU A 1 121 ? 2.712 -5.408 11.208 1.00 86.06 121 LEU A N 1
ATOM 995 C CA . LEU A 1 121 ? 1.323 -5.125 10.836 1.00 86.06 121 LEU A CA 1
ATOM 996 C C . LEU A 1 121 ? 0.570 -6.409 10.473 1.00 86.06 121 LEU A C 1
ATOM 998 O O . LEU A 1 121 ? -0.579 -6.584 10.869 1.00 86.06 121 LEU A O 1
ATOM 1002 N N . MET A 1 122 ? 1.230 -7.331 9.767 1.00 81.12 122 MET A N 1
ATOM 1003 C CA . MET A 1 122 ? 0.652 -8.644 9.465 1.00 81.12 122 MET A CA 1
ATOM 1004 C C . MET A 1 122 ? 0.418 -9.462 10.741 1.00 81.12 122 MET A C 1
ATOM 1006 O O . MET A 1 122 ? -0.639 -10.069 10.884 1.00 81.12 122 MET A O 1
ATOM 1010 N N . GLN A 1 123 ? 1.368 -9.445 11.683 1.00 82.00 123 GLN A N 1
ATOM 1011 C CA . GLN A 1 123 ? 1.227 -10.116 12.984 1.00 82.00 123 GLN A CA 1
ATOM 1012 C C . GLN A 1 123 ? 0.098 -9.518 13.832 1.00 82.00 123 GLN A C 1
ATOM 1014 O O . GLN A 1 123 ? -0.587 -10.246 14.542 1.00 82.00 123 GLN A O 1
ATOM 1019 N N . ALA A 1 124 ? -0.132 -8.210 13.717 1.00 84.94 124 ALA A N 1
ATOM 1020 C CA . ALA A 1 124 ? -1.239 -7.518 14.365 1.00 84.94 124 ALA A CA 1
ATOM 1021 C C . ALA A 1 124 ? -2.606 -7.744 13.686 1.00 84.94 124 ALA A C 1
ATOM 1023 O O . ALA A 1 124 ? -3.597 -7.192 14.144 1.00 84.94 124 ALA A O 1
ATOM 1024 N N . GLY A 1 125 ? -2.682 -8.539 12.611 1.00 83.75 125 GLY A N 1
ATOM 1025 C CA . GLY A 1 125 ? -3.944 -8.872 11.942 1.00 83.75 125 GLY A CA 1
ATOM 1026 C C . GLY A 1 125 ? -4.408 -7.861 10.887 1.00 83.75 125 GLY A C 1
ATOM 1027 O O . GLY A 1 125 ? -5.525 -7.976 10.377 1.00 83.75 125 GLY A O 1
ATOM 1028 N N . VAL A 1 126 ? -3.562 -6.901 10.490 1.00 84.31 126 VAL A N 1
ATOM 1029 C CA . VAL A 1 126 ? -3.871 -5.986 9.380 1.00 84.31 126 VAL A CA 1
ATOM 1030 C C . VAL A 1 126 ? -3.997 -6.793 8.087 1.00 84.31 126 VAL A C 1
ATOM 1032 O O . VAL A 1 126 ? -3.017 -7.345 7.579 1.00 84.31 126 VAL A O 1
ATOM 1035 N N . ARG A 1 127 ? -5.203 -6.835 7.510 1.00 80.50 127 ARG A N 1
ATOM 1036 C CA . ARG A 1 127 ? -5.430 -7.495 6.216 1.00 80.50 127 ARG A CA 1
ATOM 1037 C C . ARG A 1 127 ? -4.777 -6.677 5.115 1.00 80.50 127 ARG A C 1
ATOM 1039 O O . ARG A 1 127 ? -5.145 -5.522 4.927 1.00 80.50 127 ARG A O 1
ATOM 1046 N N . MET A 1 128 ? -3.852 -7.275 4.370 1.00 79.56 128 MET A N 1
ATOM 1047 C CA . MET A 1 128 ? -3.153 -6.600 3.277 1.00 79.56 128 MET A CA 1
ATOM 1048 C C . MET A 1 128 ? -3.625 -7.093 1.916 1.00 79.56 128 MET A C 1
ATOM 1050 O O . MET A 1 128 ? -3.889 -8.281 1.761 1.00 79.56 128 MET A O 1
ATOM 1054 N N . SER A 1 129 ? -3.671 -6.201 0.934 1.00 75.31 129 SER A N 1
ATOM 1055 C CA . SER A 1 129 ? -3.897 -6.512 -0.476 1.00 75.31 129 SER A CA 1
ATOM 1056 C C . SER A 1 129 ? -2.764 -5.937 -1.309 1.00 75.31 129 SER A C 1
ATOM 1058 O O . SER A 1 129 ? -2.326 -4.813 -1.068 1.00 75.31 129 SER A O 1
ATOM 1060 N N . PHE A 1 130 ? -2.307 -6.696 -2.295 1.00 71.75 130 PHE A N 1
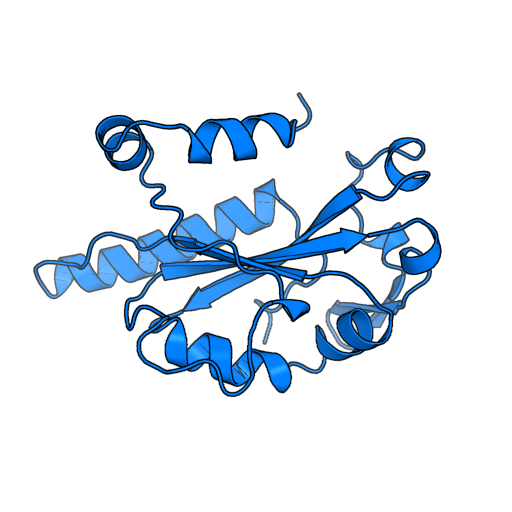ATOM 1061 C CA . PHE A 1 130 ? -1.262 -6.261 -3.214 1.00 71.75 130 PHE A CA 1
ATOM 1062 C C . PHE A 1 130 ? -1.864 -5.910 -4.547 1.00 71.75 130 PHE A C 1
ATOM 1064 O O . PHE A 1 130 ? -2.769 -6.591 -5.013 1.00 71.75 130 PHE A O 1
ATOM 1071 N N . TYR A 1 131 ? -1.316 -4.864 -5.140 1.00 71.94 131 TYR A N 1
ATOM 1072 C CA . TYR A 1 131 ? -1.780 -4.314 -6.392 1.00 71.94 131 TYR A CA 1
ATOM 1073 C C . TYR A 1 131 ? -0.598 -3.937 -7.258 1.00 71.94 131 TYR A C 1
ATOM 1075 O O . TYR A 1 131 ? 0.444 -3.528 -6.743 1.00 71.94 131 TYR A O 1
ATOM 1083 N N . PHE A 1 132 ? -0.776 -4.040 -8.571 1.00 70.06 132 PHE A N 1
ATOM 1084 C CA . PHE A 1 132 ? 0.293 -3.816 -9.530 1.00 70.06 132 PHE A CA 1
ATOM 1085 C C . PHE A 1 132 ? -0.191 -3.102 -10.786 1.00 70.06 132 PHE A C 1
ATOM 1087 O O . PHE A 1 132 ? -1.261 -3.420 -11.305 1.00 70.06 132 PHE A O 1
ATOM 1094 N N . TRP A 1 133 ? 0.648 -2.194 -11.277 1.00 70.75 133 TRP A N 1
ATOM 1095 C CA . TRP A 1 133 ? 0.532 -1.493 -12.544 1.00 70.75 133 TRP A CA 1
ATOM 1096 C C . TRP A 1 133 ? 1.776 -1.745 -13.393 1.00 70.75 133 TRP A C 1
ATOM 1098 O O . TRP A 1 133 ? 2.863 -1.253 -13.074 1.00 70.75 133 TRP A O 1
ATOM 1108 N N . CYS A 1 134 ? 1.599 -2.485 -14.490 1.00 62.28 134 CYS A N 1
ATOM 1109 C CA . CYS A 1 134 ? 2.591 -2.536 -15.562 1.00 62.28 134 CYS A CA 1
ATOM 1110 C C . CYS A 1 134 ? 2.540 -1.229 -16.349 1.00 62.28 134 CYS A C 1
ATOM 1112 O O . CYS A 1 134 ? 1.464 -0.832 -16.802 1.00 62.28 134 CYS A O 1
ATOM 1114 N N . LEU A 1 135 ? 3.699 -0.624 -16.592 1.00 61.31 135 LEU A N 1
ATOM 1115 C CA . LEU A 1 135 ? 3.847 0.275 -17.733 1.00 61.31 135 LEU A CA 1
ATOM 1116 C C . LEU A 1 135 ? 4.121 -0.581 -18.982 1.00 61.31 135 LEU A C 1
ATOM 1118 O O . LEU A 1 135 ? 4.703 -1.664 -18.851 1.00 61.31 135 LEU A O 1
ATOM 1122 N N . PRO A 1 136 ? 3.674 -0.165 -20.180 1.00 57.31 136 PRO A N 1
ATOM 1123 C CA . PRO A 1 136 ? 3.976 -0.897 -21.403 1.00 57.31 136 PRO A CA 1
ATOM 1124 C C . PRO A 1 136 ? 5.496 -1.089 -21.554 1.00 57.31 136 PRO A C 1
ATOM 1126 O O . PRO A 1 136 ? 6.257 -0.165 -21.250 1.00 57.31 136 PRO A O 1
ATOM 1129 N N . PRO A 1 137 ? 5.955 -2.280 -21.985 1.00 56.94 137 PRO A N 1
ATOM 1130 C CA . PRO A 1 137 ? 7.377 -2.544 -22.132 1.00 56.94 137 PRO A CA 1
ATOM 1131 C C . PRO A 1 137 ? 7.977 -1.611 -23.199 1.00 56.94 137 PRO A C 1
ATOM 1133 O O . PRO A 1 137 ? 7.356 -1.414 -24.246 1.00 56.94 137 PRO A O 1
ATOM 1136 N N . PRO A 1 138 ? 9.171 -1.049 -22.958 1.00 55.44 138 PRO A N 1
ATOM 1137 C CA . PRO A 1 138 ? 9.828 -0.161 -23.909 1.00 55.44 138 PRO A CA 1
ATOM 1138 C C . PRO A 1 138 ? 10.271 -0.927 -25.163 1.00 55.44 138 PRO A C 1
ATOM 1140 O O . PRO A 1 138 ? 10.751 -2.059 -25.067 1.00 55.44 138 PRO A O 1
ATOM 1143 N N . VAL A 1 139 ? 10.181 -0.301 -26.336 1.00 52.38 139 VAL A N 1
ATOM 1144 C CA . VAL A 1 139 ? 10.650 -0.830 -27.625 1.00 52.38 139 VAL A CA 1
ATOM 1145 C C . VAL A 1 139 ? 11.942 -0.101 -28.022 1.00 52.38 139 VAL A C 1
ATOM 1147 O O . VAL A 1 139 ? 12.035 0.592 -29.029 1.00 52.38 139 VAL A O 1
ATOM 1150 N N . GLY A 1 140 ? 12.986 -0.256 -27.203 1.00 53.38 140 GLY A N 1
ATOM 1151 C CA . GLY A 1 140 ? 14.316 0.307 -27.463 1.00 53.38 140 GLY A CA 1
ATOM 1152 C C . GLY A 1 140 ? 14.993 0.896 -26.225 1.00 53.38 140 GLY A C 1
ATOM 1153 O O . GLY A 1 140 ? 14.375 1.078 -25.180 1.00 53.38 140 GLY A O 1
ATOM 1154 N N . VAL A 1 141 ? 16.290 1.210 -26.335 1.00 57.03 141 VAL A N 1
ATOM 1155 C CA . VAL A 1 141 ? 17.123 1.663 -25.198 1.00 57.03 141 VAL A CA 1
ATOM 1156 C C . VAL A 1 141 ? 16.662 3.020 -24.650 1.00 57.03 141 VAL A C 1
ATOM 1158 O O . VAL A 1 141 ? 16.485 3.172 -23.446 1.00 57.03 141 VAL A O 1
ATOM 1161 N N . ARG A 1 142 ? 16.387 3.987 -25.535 1.00 57.41 142 ARG A N 1
ATOM 1162 C CA . ARG A 1 142 ? 15.915 5.330 -25.153 1.00 57.41 142 ARG A CA 1
ATOM 1163 C C . ARG A 1 142 ? 14.513 5.303 -24.535 1.00 57.41 142 ARG A C 1
ATOM 1165 O O . ARG A 1 142 ? 14.198 6.092 -23.652 1.00 57.41 142 ARG A O 1
ATOM 1172 N N . GLU A 1 143 ? 13.677 4.365 -24.973 1.00 59.09 143 GLU A N 1
ATOM 1173 C CA . GLU A 1 143 ? 12.349 4.148 -24.398 1.00 59.09 143 GLU A CA 1
ATOM 1174 C C . GLU A 1 143 ? 12.430 3.478 -23.020 1.00 59.09 143 GLU A C 1
ATOM 1176 O O . GLU A 1 143 ? 11.584 3.742 -22.173 1.00 59.09 143 GLU A O 1
ATOM 1181 N N . ALA A 1 144 ? 13.467 2.674 -22.755 1.00 60.88 144 ALA A N 1
ATOM 1182 C CA . ALA A 1 144 ? 13.680 2.033 -21.458 1.00 60.88 144 ALA A CA 1
ATOM 1183 C C . ALA A 1 144 ? 14.154 3.008 -20.368 1.00 60.88 144 ALA A C 1
ATOM 1185 O O . ALA A 1 144 ? 13.727 2.900 -19.217 1.00 60.88 144 ALA A O 1
ATOM 1186 N N . GLU A 1 145 ? 14.997 3.984 -20.716 1.00 64.19 145 GLU A N 1
ATOM 1187 C CA . GLU A 1 145 ? 15.371 5.073 -19.801 1.00 64.19 145 GLU A CA 1
ATOM 1188 C C . GLU A 1 145 ? 14.159 5.950 -19.468 1.00 64.19 145 GLU A C 1
ATOM 1190 O O . GLU A 1 145 ? 13.868 6.177 -18.291 1.00 64.19 145 GLU A O 1
ATOM 1195 N N . A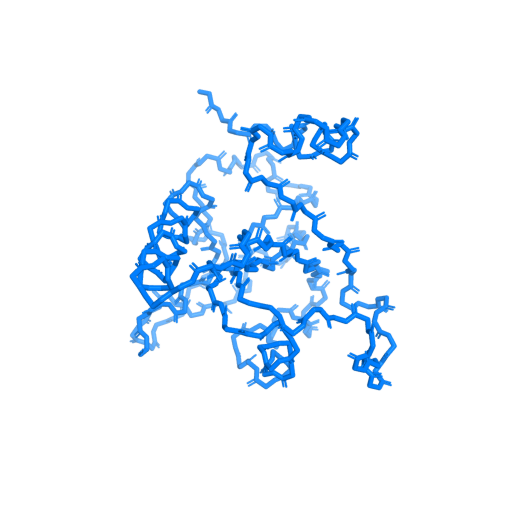SN A 1 146 ? 13.376 6.317 -20.488 1.00 72.62 146 ASN A N 1
ATOM 1196 C CA . ASN A 1 146 ? 12.110 7.022 -20.303 1.00 72.62 146 ASN A CA 1
ATOM 1197 C C . ASN A 1 146 ? 11.119 6.210 -19.454 1.00 72.62 146 ASN A C 1
ATOM 1199 O O . ASN A 1 146 ? 10.432 6.774 -18.610 1.00 72.62 146 ASN A O 1
ATOM 1203 N N . GLU A 1 14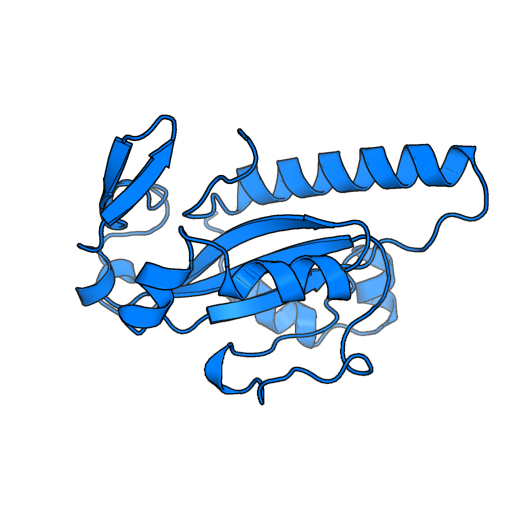7 ? 11.037 4.889 -19.631 1.00 74.94 147 GLU A N 1
ATOM 1204 C CA . GLU A 1 147 ? 10.171 4.020 -18.825 1.00 74.94 147 GLU A CA 1
ATOM 1205 C C . GLU A 1 147 ? 10.571 4.044 -17.345 1.00 74.94 147 GLU A C 1
ATOM 1207 O O . GLU A 1 147 ? 9.708 4.212 -16.480 1.00 74.94 147 GLU A O 1
ATOM 1212 N N . LYS A 1 148 ? 11.872 3.969 -17.035 1.00 79.06 148 LYS A N 1
ATOM 1213 C CA . LYS A 1 148 ? 12.370 4.077 -15.657 1.00 79.06 148 LYS A CA 1
ATOM 1214 C C . LYS A 1 148 ? 12.036 5.435 -15.038 1.00 79.06 148 LYS A C 1
ATOM 1216 O O . LYS A 1 148 ? 11.552 5.473 -13.906 1.00 79.06 148 LYS A O 1
ATOM 1221 N N . GLU A 1 149 ? 12.285 6.530 -15.750 1.00 79.88 149 GLU A N 1
ATOM 1222 C CA . GLU A 1 149 ? 11.976 7.881 -15.269 1.00 79.88 149 GLU A CA 1
ATOM 1223 C C . GLU A 1 149 ? 10.471 8.083 -15.070 1.00 79.88 149 GLU A C 1
ATOM 1225 O O . GLU A 1 149 ? 10.041 8.551 -14.013 1.00 79.88 149 GLU A O 1
ATOM 1230 N N . ASN A 1 150 ? 9.657 7.643 -16.031 1.00 76.06 150 ASN A N 1
ATOM 1231 C CA . ASN A 1 150 ? 8.199 7.700 -15.957 1.00 76.06 150 ASN A CA 1
ATOM 1232 C C . ASN A 1 150 ? 7.659 6.887 -14.780 1.00 76.06 150 ASN A C 1
ATOM 1234 O O . ASN A 1 150 ? 6.767 7.351 -14.066 1.00 76.06 150 ASN A O 1
ATOM 1238 N N . ARG A 1 151 ? 8.228 5.702 -14.531 1.00 80.38 151 ARG A N 1
ATOM 1239 C CA . ARG A 1 151 ? 7.880 4.862 -13.386 1.00 80.38 151 ARG A CA 1
ATOM 1240 C C . ARG A 1 151 ? 8.175 5.576 -12.070 1.00 80.38 151 ARG A C 1
ATOM 1242 O O . ARG A 1 151 ? 7.284 5.682 -11.234 1.00 80.38 151 ARG A O 1
ATOM 1249 N N . LEU A 1 152 ? 9.376 6.127 -11.903 1.00 83.12 152 LEU A N 1
ATOM 1250 C CA . LEU A 1 152 ? 9.753 6.862 -10.688 1.00 83.12 152 LEU A CA 1
ATOM 1251 C C . LEU A 1 152 ? 8.906 8.130 -10.489 1.00 83.12 152 LEU A C 1
ATOM 1253 O O . LEU A 1 152 ? 8.462 8.424 -9.378 1.00 83.12 152 LEU A O 1
ATOM 1257 N N . ALA A 1 153 ? 8.615 8.866 -11.564 1.00 80.44 153 ALA A N 1
ATOM 1258 C CA . ALA A 1 153 ? 7.731 10.026 -11.510 1.00 80.44 153 ALA A CA 1
ATOM 1259 C C . ALA A 1 153 ? 6.298 9.629 -11.114 1.00 80.44 153 ALA A C 1
ATOM 1261 O O . ALA A 1 153 ? 5.642 10.328 -10.336 1.00 80.44 153 ALA A O 1
ATOM 1262 N N . PHE A 1 154 ? 5.799 8.498 -11.617 1.00 77.56 154 PHE A N 1
ATOM 1263 C CA . PHE A 1 154 ? 4.483 7.980 -11.260 1.00 77.56 154 PHE A CA 1
ATOM 1264 C C . PHE A 1 154 ? 4.422 7.490 -9.810 1.00 77.56 154 PHE A C 1
ATOM 1266 O O . PHE A 1 154 ? 3.501 7.876 -9.091 1.00 77.56 154 PHE A O 1
ATOM 1273 N N . GLU A 1 155 ? 5.434 6.755 -9.348 1.00 84.25 155 GLU A N 1
ATOM 1274 C CA . GLU A 1 155 ? 5.611 6.375 -7.942 1.00 84.25 155 GLU A CA 1
ATOM 1275 C C . GLU A 1 155 ? 5.559 7.600 -7.024 1.00 84.25 155 GLU A C 1
ATOM 1277 O O . GLU A 1 155 ? 4.789 7.628 -6.065 1.00 84.25 155 GLU A O 1
ATOM 1282 N N . LYS A 1 156 ? 6.317 8.655 -7.350 1.00 84.25 156 LYS A N 1
ATOM 1283 C CA . LYS A 1 156 ? 6.340 9.899 -6.571 1.00 84.25 156 LYS A CA 1
ATOM 1284 C C . LYS A 1 156 ? 4.965 10.566 -6.509 1.00 84.25 156 LYS A C 1
ATOM 1286 O O . LYS A 1 156 ? 4.531 10.972 -5.432 1.00 84.25 156 LYS A O 1
ATOM 1291 N N . ARG A 1 157 ? 4.251 10.651 -7.639 1.00 80.31 157 ARG A N 1
ATOM 1292 C CA . ARG A 1 157 ? 2.882 11.201 -7.685 1.00 80.31 157 ARG A CA 1
ATOM 1293 C C . ARG A 1 157 ? 1.911 10.385 -6.832 1.00 80.31 157 ARG A C 1
ATOM 1295 O O . ARG A 1 157 ? 1.092 10.964 -6.119 1.00 80.31 157 ARG A O 1
ATOM 1302 N N . LEU A 1 158 ? 2.001 9.057 -6.884 1.00 79.00 158 LEU A N 1
ATOM 1303 C CA . LEU A 1 158 ? 1.164 8.171 -6.077 1.00 79.00 158 LEU A CA 1
ATOM 1304 C C . LEU A 1 158 ? 1.475 8.305 -4.584 1.00 79.00 158 LEU A C 1
ATOM 1306 O O . LEU A 1 158 ? 0.541 8.445 -3.798 1.00 79.00 158 LEU A O 1
ATOM 1310 N N . ASN A 1 159 ? 2.751 8.364 -4.199 1.00 83.00 159 ASN A N 1
ATOM 1311 C CA . ASN A 1 159 ? 3.168 8.616 -2.817 1.00 83.00 159 ASN A CA 1
ATOM 1312 C C . ASN A 1 159 ? 2.634 9.958 -2.291 1.00 83.00 159 ASN A C 1
ATOM 1314 O O . ASN A 1 159 ? 2.044 10.010 -1.214 1.00 83.00 159 ASN A O 1
ATOM 1318 N N . GLN A 1 160 ? 2.730 11.031 -3.082 1.00 82.62 160 GLN A N 1
ATOM 1319 C CA . GLN A 1 160 ? 2.189 12.348 -2.713 1.00 82.62 160 GLN A CA 1
ATOM 1320 C C . GLN A 1 160 ? 0.664 12.344 -2.541 1.00 82.62 160 GLN A C 1
ATOM 1322 O O . GLN A 1 160 ? 0.135 13.010 -1.645 1.00 82.62 160 GLN A O 1
ATOM 1327 N N . ARG A 1 161 ? -0.044 11.612 -3.409 1.00 80.00 161 ARG A N 1
ATOM 1328 C CA . ARG A 1 161 ? -1.509 11.572 -3.443 1.00 80.00 161 ARG A CA 1
ATOM 1329 C C . ARG A 1 161 ? -2.095 10.668 -2.363 1.00 80.00 161 ARG A C 1
ATOM 1331 O O . ARG A 1 161 ? -3.049 11.061 -1.698 1.00 80.00 161 ARG A O 1
ATOM 1338 N N . LEU A 1 162 ? -1.558 9.460 -2.227 1.00 78.00 162 LEU A N 1
ATOM 1339 C CA . LEU A 1 162 ? -2.100 8.420 -1.356 1.00 78.00 162 LEU A CA 1
ATOM 1340 C C . LEU A 1 162 ? -1.517 8.472 0.056 1.00 78.00 162 LEU A C 1
ATOM 1342 O O . LEU A 1 162 ? -2.180 8.001 0.974 1.00 78.00 162 LEU A O 1
ATOM 1346 N N . ARG A 1 163 ? -0.332 9.078 0.233 1.00 84.19 163 ARG A N 1
ATOM 1347 C CA . ARG A 1 163 ? 0.371 9.216 1.519 1.00 84.19 163 ARG A CA 1
ATOM 1348 C C . ARG A 1 163 ? 0.384 7.889 2.291 1.00 84.19 163 ARG A C 1
ATOM 1350 O O . ARG A 1 163 ? -0.300 7.775 3.316 1.00 84.19 163 ARG A O 1
ATOM 1357 N N . PRO A 1 164 ? 1.072 6.864 1.749 1.00 87.88 164 PRO A N 1
ATOM 1358 C CA . PRO A 1 164 ? 1.104 5.560 2.386 1.00 87.88 164 PRO A CA 1
ATOM 1359 C C . PRO A 1 164 ? 1.699 5.648 3.793 1.00 87.88 164 PRO A C 1
ATOM 1361 O O . PRO A 1 164 ? 2.509 6.529 4.076 1.00 87.88 164 PRO A O 1
ATOM 1364 N N . LEU A 1 165 ? 1.301 4.729 4.676 1.00 87.75 165 LEU A N 1
ATOM 1365 C CA . LEU A 1 165 ? 1.813 4.713 6.051 1.00 87.75 165 LEU A CA 1
ATOM 1366 C C . LEU A 1 165 ? 3.322 4.520 6.119 1.00 87.75 165 LEU A C 1
ATOM 1368 O O . LEU A 1 165 ? 3.951 5.064 7.014 1.00 87.75 165 LEU A O 1
ATOM 1372 N N . LEU A 1 166 ? 3.899 3.730 5.225 1.00 86.00 166 LEU A N 1
ATOM 1373 C CA . LEU A 1 166 ? 5.315 3.407 5.190 1.00 86.00 166 LEU A CA 1
ATOM 1374 C C . LEU A 1 166 ? 5.934 4.082 3.971 1.00 86.00 166 LEU A C 1
ATOM 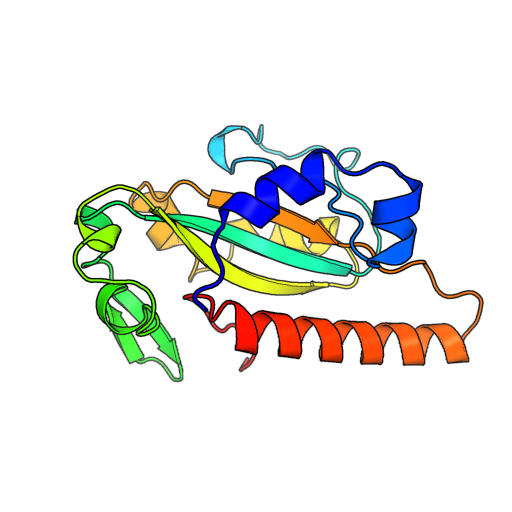1376 O O . LEU A 1 166 ? 5.536 3.818 2.833 1.00 86.00 166 LEU A O 1
ATOM 1380 N N . ASP A 1 167 ? 6.929 4.923 4.227 1.00 72.81 167 ASP A N 1
ATOM 1381 C CA . ASP A 1 167 ? 7.795 5.487 3.201 1.00 72.81 167 ASP A CA 1
ATOM 1382 C C . ASP A 1 167 ? 9.121 4.719 3.239 1.00 72.81 167 ASP A C 1
ATOM 1384 O O . ASP A 1 167 ? 9.944 4.909 4.132 1.00 72.81 167 ASP A O 1
ATOM 1388 N N . LEU A 1 168 ? 9.294 3.782 2.302 1.00 65.50 168 LEU A N 1
ATOM 1389 C CA . LEU A 1 168 ? 10.525 2.989 2.180 1.00 65.50 168 LEU A CA 1
ATOM 1390 C C . LEU A 1 168 ? 11.479 3.563 1.130 1.00 65.50 168 LEU A C 1
ATOM 1392 O O . LEU A 1 168 ? 12.422 2.876 0.734 1.00 65.50 168 LEU A O 1
ATOM 1396 N N . THR A 1 169 ? 11.204 4.769 0.630 1.00 56.41 169 THR A N 1
ATOM 1397 C CA . THR A 1 169 ? 11.957 5.388 -0.466 1.00 56.41 169 THR A CA 1
ATOM 1398 C C . THR A 1 169 ? 13.255 6.055 0.011 1.00 56.41 169 THR A C 1
ATOM 1400 O O . THR A 1 169 ? 14.100 6.372 -0.818 1.00 56.41 169 THR A O 1
ATOM 1403 N N . GLU A 1 170 ? 13.457 6.212 1.327 1.00 44.22 170 GLU A N 1
ATOM 1404 C CA . GLU A 1 170 ? 14.649 6.831 1.940 1.00 44.22 170 GLU A CA 1
ATOM 1405 C C . GLU A 1 170 ? 15.692 5.825 2.488 1.00 44.22 170 GLU A C 1
ATOM 1407 O O . GLU A 1 170 ? 16.320 6.083 3.518 1.00 44.22 170 GLU A O 1
ATOM 1412 N N . LYS A 1 171 ? 15.891 4.668 1.839 1.00 41.41 171 LYS A N 1
ATOM 1413 C CA . LYS A 1 171 ? 17.008 3.751 2.163 1.00 41.41 171 LYS A CA 1
ATOM 1414 C C . LYS A 1 171 ? 18.129 3.806 1.139 1.00 41.41 171 LYS A C 1
ATOM 1416 O O . LYS A 1 171 ? 17.813 3.773 -0.069 1.00 41.41 171 LYS A O 1
#

pLDDT: mean 70.27, std 17.05, range [24.47, 93.69]

Sequence (171 aa):
MGIYWGQWEKNLSKTQEQQKRDDTWAWIELAWQELKFPVRCRELPILPGIYFVGGVLAPEHLSLQTPAGKGEYCSIAEKLPSWVTAEQRQTPFRHALYIGSCHSLWTRWGSHPKNKELYPLMQAGVRMSFYFWCLPPPVGVREAENEKENRLAFEKRLNQRLRPLLDLTEK

Secondary structure (DSSP, 8-state):
----THHHHHHHT--HHHHHHTT--B---EEGGG--SSPPTTSS--S-EEEEEEEEE-GGGGG-EEEEETTEEEEHHHHS-TTS-TTGGGS-EEEEEEEEEES-HHHHHHHGGG-TTTHHHHHTT-EEEEEEEEPPPPSSHHHHHHHHHHHHHHHHHHHHHH--S---TT-